Protein AF-A0A563W1E4-F1 (afdb_monomer)

Solvent-accessible surface area (backbone atoms only — not comparable to full-atom values): 6179 Å² total; per-residue (Å²): 120,67,67,66,53,52,51,50,51,51,53,53,48,53,52,50,53,52,49,51,46,50,52,55,30,48,55,54,31,52,65,41,49,81,73,38,96,49,67,68,60,39,52,55,49,30,53,52,30,44,54,40,12,52,51,22,17,54,54,23,25,56,54,13,47,54,54,23,49,51,54,53,69,67,53,66,83,32,82,92,38,73,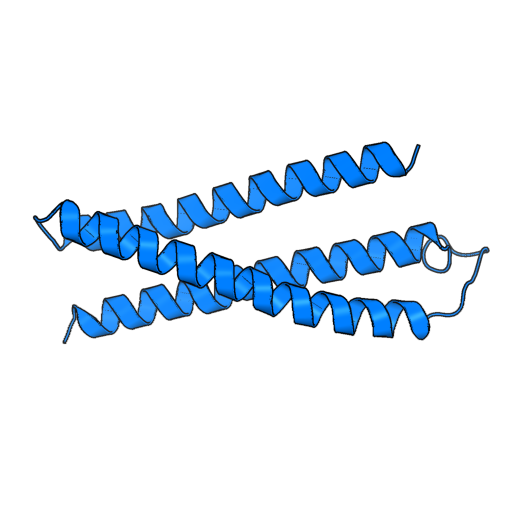63,31,21,73,68,31,37,53,48,52,28,52,51,37,24,53,51,27,17,53,52,18,21,50,55,33,26,51,52,42,49,52,55,49,51,59,66,75,77,107

Radius of gyration: 18.71 Å; Cα contacts (8 Å, |Δi|>4): 118; chains: 1; bounding box: 47×19×57 Å

Sequence (122 aa):
MNVILIINIIKIWISVTVICSLIIGTILAISSYTFIENKQKVFSLFIKVISKSFLGGLQGSLVGLVLGWIIYLVIPLDYSSPIGSSAGKSLGFLITFIISWTIGMFADGIKAGINLLKKYYR

Organism: NCBI:txid945734

pLDDT: mean 70.73, std 7.74, range [50.88, 83.75]

Nearest PDB structures (foldseek):
  8scx-assembly1_B  TM=8.262E-01  e=5.077E+00  Saccharomyces cerevisiae

Foldseek 3Di:
DLPVVVVVVVVVLVVVLVVVLVVLLVVLLVVVVVVDVDNVVSVVLSVQLSVQLQVLLVVLLVVLQVVLVVQLVPQAQDPVDPCSHPSNSVVSSVVSSSVSSNVRSVVRSVVSSVVVVVVVVD

Structure (mmCIF, N/CA/C/O backbone):
data_AF-A0A563W1E4-F1
#
_entry.id   AF-A0A563W1E4-F1
#
loop_
_atom_site.group_PDB
_atom_site.id
_atom_site.type_symbol
_atom_site.label_atom_id
_atom_site.label_alt_id
_atom_site.label_comp_id
_atom_site.label_asym_id
_atom_site.label_entity_id
_atom_site.label_seq_id
_atom_site.pdbx_PDB_ins_code
_atom_site.Cartn_x
_atom_site.Cartn_y
_atom_site.Cartn_z
_atom_site.occupancy
_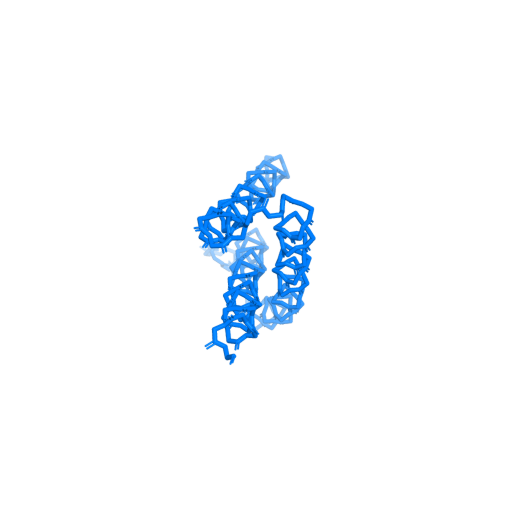atom_site.B_iso_or_equiv
_atom_site.auth_seq_id
_atom_site.auth_comp_id
_atom_site.auth_asym_id
_atom_site.auth_atom_id
_atom_site.pdbx_PDB_model_num
ATOM 1 N N . MET A 1 1 ? 23.527 9.994 -11.236 1.00 50.88 1 MET A N 1
ATOM 2 C CA . MET A 1 1 ? 22.467 10.953 -10.843 1.00 50.88 1 MET A CA 1
ATOM 3 C C . MET A 1 1 ? 21.135 10.279 -10.473 1.00 50.88 1 MET A C 1
ATOM 5 O O . MET A 1 1 ? 20.532 10.696 -9.496 1.00 50.88 1 MET A O 1
ATOM 9 N N . ASN A 1 2 ? 20.705 9.202 -11.150 1.00 56.69 2 ASN A N 1
ATOM 10 C CA . ASN A 1 2 ? 19.397 8.560 -10.894 1.00 56.69 2 ASN A CA 1
ATOM 11 C C . ASN A 1 2 ? 19.237 7.835 -9.541 1.00 56.69 2 ASN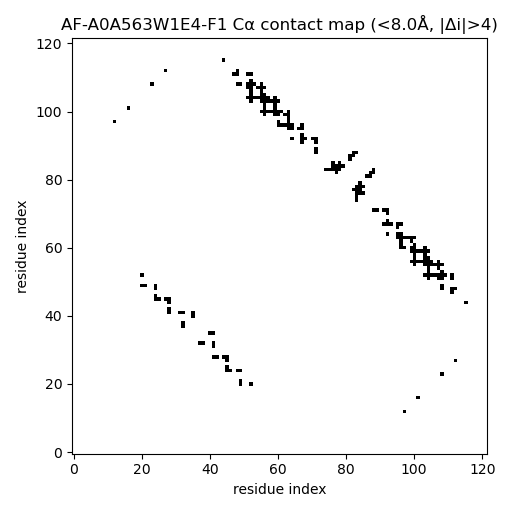 A C 1
ATOM 13 O O . ASN A 1 2 ? 18.151 7.858 -8.975 1.00 56.69 2 ASN A O 1
ATOM 17 N N . VAL A 1 3 ? 20.287 7.219 -8.986 1.00 56.44 3 VAL A N 1
ATOM 18 C CA . VAL A 1 3 ? 20.157 6.393 -7.762 1.00 56.44 3 VAL A CA 1
ATOM 19 C C . VAL A 1 3 ? 19.819 7.231 -6.522 1.00 56.44 3 VAL A C 1
ATOM 21 O O . VAL A 1 3 ? 18.948 6.861 -5.743 1.00 56.44 3 VAL A O 1
ATOM 24 N N . ILE A 1 4 ? 20.449 8.398 -6.368 1.00 69.62 4 ILE A N 1
ATOM 25 C CA . ILE A 1 4 ? 20.194 9.319 -5.246 1.00 69.62 4 ILE A CA 1
ATOM 26 C C . ILE A 1 4 ? 18.756 9.856 -5.304 1.00 69.62 4 ILE A C 1
ATOM 28 O O . ILE A 1 4 ? 18.086 9.968 -4.279 1.00 69.62 4 ILE A O 1
ATOM 32 N N . LEU A 1 5 ? 18.263 10.135 -6.512 1.00 65.12 5 LEU A N 1
ATOM 33 C CA . LEU A 1 5 ? 16.913 10.642 -6.737 1.00 65.12 5 LEU A CA 1
ATOM 34 C C . LEU A 1 5 ? 15.855 9.572 -6.415 1.00 65.12 5 LEU A C 1
ATOM 36 O O . LEU A 1 5 ? 14.881 9.868 -5.730 1.00 65.12 5 LEU A O 1
ATOM 40 N N . ILE A 1 6 ? 16.101 8.313 -6.794 1.00 63.59 6 ILE A N 1
ATOM 41 C CA . ILE A 1 6 ? 15.249 7.167 -6.432 1.00 63.59 6 ILE A CA 1
ATOM 42 C C . ILE A 1 6 ? 15.220 6.954 -4.911 1.00 63.59 6 ILE A C 1
ATOM 44 O O . ILE A 1 6 ? 1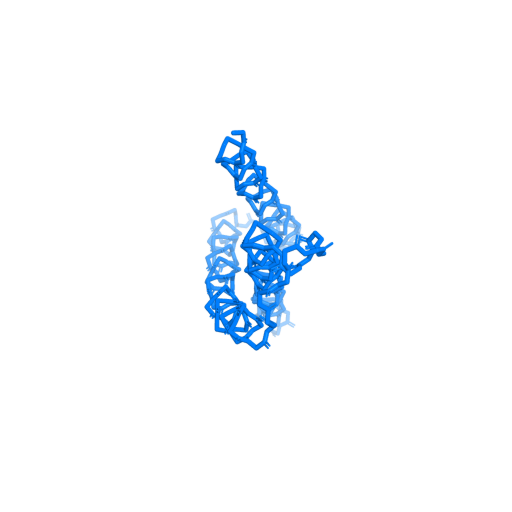4.145 6.797 -4.336 1.00 63.59 6 ILE A O 1
ATOM 48 N N . ILE A 1 7 ? 16.373 7.009 -4.235 1.00 71.00 7 ILE A N 1
ATOM 49 C CA . ILE A 1 7 ? 16.447 6.873 -2.770 1.00 71.00 7 ILE A CA 1
ATOM 50 C C . ILE A 1 7 ? 15.658 7.989 -2.075 1.00 71.00 7 ILE A C 1
ATOM 52 O O . ILE A 1 7 ? 14.935 7.724 -1.114 1.00 71.00 7 ILE A O 1
ATOM 56 N N . ASN A 1 8 ? 15.756 9.228 -2.561 1.00 70.69 8 ASN A N 1
ATOM 57 C CA . ASN A 1 8 ? 15.002 10.348 -2.001 1.00 70.69 8 ASN A CA 1
ATOM 58 C C . ASN A 1 8 ? 13.490 10.196 -2.220 1.00 70.69 8 ASN A C 1
ATOM 60 O O . ASN A 1 8 ? 12.728 10.450 -1.290 1.00 70.69 8 ASN A O 1
ATOM 64 N N . ILE A 1 9 ? 13.052 9.713 -3.388 1.00 70.69 9 ILE A N 1
ATOM 65 C CA . ILE A 1 9 ? 11.635 9.412 -3.647 1.00 70.69 9 ILE A CA 1
ATOM 66 C C . ILE A 1 9 ? 11.126 8.329 -2.689 1.00 70.69 9 ILE A C 1
ATOM 68 O O . ILE A 1 9 ? 10.070 8.501 -2.087 1.00 70.69 9 ILE A O 1
ATOM 72 N N . ILE A 1 10 ? 11.890 7.250 -2.486 1.00 69.56 10 ILE A N 1
ATOM 73 C CA . ILE A 1 10 ? 11.520 6.174 -1.555 1.00 69.56 10 ILE A CA 1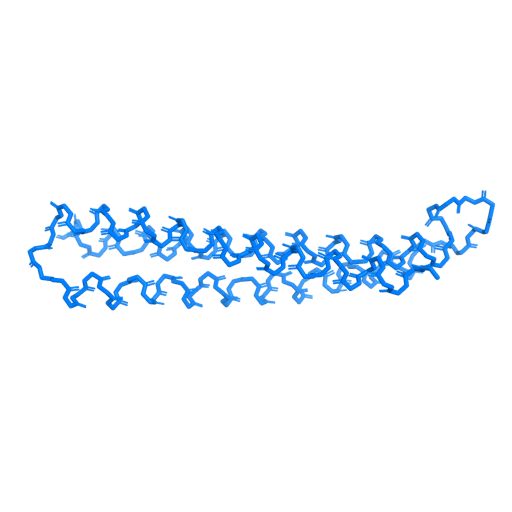
ATOM 74 C C . ILE A 1 10 ? 11.424 6.707 -0.119 1.00 69.56 10 ILE A C 1
ATOM 76 O O . ILE A 1 10 ? 10.455 6.415 0.578 1.00 69.56 10 ILE A O 1
ATOM 80 N N . LYS A 1 11 ? 12.383 7.533 0.322 1.00 68.88 11 LYS A N 1
ATOM 81 C CA . LYS A 1 11 ? 12.354 8.155 1.657 1.00 68.88 11 LYS A CA 1
ATOM 82 C C . LYS A 1 11 ? 11.131 9.049 1.855 1.00 68.88 11 LYS A C 1
ATOM 84 O O . LYS A 1 11 ? 10.474 8.954 2.887 1.00 68.88 11 LYS A O 1
ATOM 89 N N . ILE A 1 12 ? 10.815 9.900 0.877 1.00 74.88 12 ILE A N 1
ATOM 90 C CA . ILE A 1 12 ? 9.626 10.763 0.922 1.00 74.88 12 ILE A CA 1
ATOM 91 C C . ILE A 1 12 ? 8.362 9.903 0.969 1.00 74.88 12 ILE A C 1
ATOM 93 O O . ILE A 1 12 ? 7.469 10.165 1.770 1.00 74.88 12 ILE A O 1
ATOM 97 N N . TRP A 1 13 ? 8.303 8.843 0.166 1.00 70.12 13 TRP A N 1
ATOM 98 C CA . TRP A 1 13 ? 7.147 7.959 0.108 1.00 70.12 13 TRP A CA 1
ATOM 99 C C . TRP A 1 13 ? 6.899 7.194 1.418 1.00 70.12 13 TRP A C 1
ATOM 101 O O . TRP A 1 13 ? 5.756 7.138 1.877 1.00 70.12 13 TRP A O 1
ATOM 111 N N . ILE A 1 14 ? 7.952 6.679 2.064 1.00 71.00 14 ILE A N 1
ATOM 112 C CA . ILE A 1 14 ? 7.864 6.063 3.400 1.00 71.00 14 ILE A CA 1
ATOM 113 C C . ILE A 1 14 ? 7.337 7.085 4.416 1.00 71.00 14 ILE A C 1
ATOM 115 O O . ILE A 1 14 ? 6.429 6.783 5.187 1.00 71.00 14 ILE A O 1
ATOM 119 N N . SER A 1 15 ? 7.844 8.319 4.387 1.00 69.12 15 SER A N 1
ATOM 120 C CA . SER A 1 15 ? 7.370 9.379 5.283 1.00 69.12 15 SER A CA 1
ATOM 121 C C . SER A 1 15 ? 5.885 9.691 5.070 1.00 69.12 15 SER A C 1
ATOM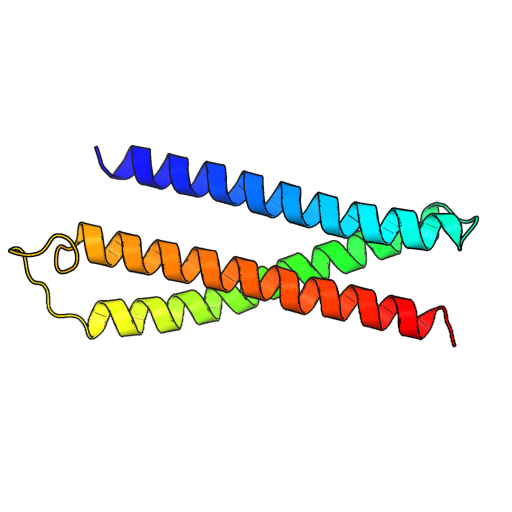 123 O O . SER A 1 15 ? 5.132 9.768 6.037 1.00 69.12 15 SER A O 1
ATOM 125 N N . VAL A 1 16 ? 5.431 9.809 3.818 1.00 73.00 16 VAL A N 1
ATOM 126 C CA . VAL A 1 16 ? 4.021 10.088 3.492 1.00 73.00 16 VAL A CA 1
ATOM 127 C C . VAL A 1 16 ? 3.106 8.938 3.919 1.00 73.00 16 VAL A C 1
ATOM 129 O O . VAL A 1 16 ? 2.063 9.182 4.520 1.00 73.00 16 VAL A O 1
ATOM 132 N N . THR A 1 17 ? 3.494 7.683 3.677 1.00 66.88 17 THR A N 1
ATOM 133 C CA . THR A 1 17 ? 2.693 6.514 4.087 1.00 66.88 17 THR A CA 1
ATOM 134 C C . THR A 1 17 ? 2.593 6.385 5.605 1.00 66.88 17 THR A C 1
ATOM 136 O O . THR A 1 17 ? 1.507 6.110 6.122 1.00 66.88 17 THR A O 1
ATOM 139 N N . VAL A 1 18 ? 3.675 6.652 6.341 1.00 67.00 18 VAL A N 1
ATOM 140 C CA . VAL A 1 18 ? 3.658 6.688 7.812 1.00 67.00 18 VAL A CA 1
ATOM 141 C C . VAL A 1 18 ? 2.745 7.806 8.324 1.00 67.00 18 VAL A C 1
ATOM 143 O O . VAL A 1 18 ? 1.912 7.556 9.196 1.00 67.00 18 VAL A O 1
ATOM 146 N N . ILE A 1 19 ? 2.825 9.009 7.746 1.00 72.75 19 ILE A N 1
ATOM 147 C CA . ILE A 1 19 ? 1.975 10.150 8.122 1.00 72.75 19 ILE A CA 1
ATOM 148 C C . ILE A 1 19 ? 0.496 9.858 7.834 1.00 72.75 19 ILE A C 1
ATOM 150 O O . ILE A 1 19 ? -0.342 10.046 8.713 1.00 72.75 19 ILE A O 1
ATOM 154 N N . CYS A 1 20 ? 0.152 9.339 6.653 1.00 68.12 20 CYS A N 1
ATOM 155 C CA . CYS A 1 20 ? -1.231 8.979 6.325 1.00 68.12 20 CYS A CA 1
ATOM 156 C C . CYS A 1 20 ? -1.781 7.891 7.259 1.00 68.12 20 CYS A C 1
ATOM 158 O O . CYS A 1 20 ? -2.924 7.982 7.702 1.00 68.12 20 CYS A O 1
ATOM 160 N N . SER A 1 21 ? -0.965 6.896 7.613 1.00 66.00 21 SER A N 1
ATOM 161 C CA . SER A 1 21 ? -1.350 5.841 8.561 1.00 66.00 21 SER A CA 1
ATOM 162 C C . SER A 1 21 ? -1.596 6.389 9.964 1.00 66.00 21 SER A C 1
ATOM 164 O O . SER A 1 21 ? -2.557 5.988 10.622 1.00 66.00 21 SER A O 1
ATOM 166 N N . LEU A 1 22 ? -0.756 7.331 10.405 1.00 65.94 22 LEU A N 1
ATOM 167 C CA . LEU A 1 22 ? -0.921 8.044 11.669 1.00 65.94 22 LEU A CA 1
ATOM 168 C C . LEU A 1 22 ? -2.196 8.885 11.672 1.00 65.94 22 LEU A C 1
ATOM 170 O O . LEU A 1 22 ? -2.924 8.819 12.652 1.00 65.94 22 LEU A O 1
ATOM 174 N N . ILE A 1 23 ? -2.501 9.609 10.589 1.00 72.00 23 ILE A N 1
ATOM 175 C CA . ILE A 1 23 ? -3.714 10.438 10.464 1.00 72.00 23 ILE A CA 1
ATOM 176 C C . ILE A 1 23 ? -4.982 9.575 10.487 1.00 72.00 23 ILE A C 1
ATOM 178 O O . ILE A 1 23 ? -5.919 9.864 11.225 1.00 72.00 23 ILE A O 1
ATOM 182 N N . ILE A 1 24 ? -5.021 8.487 9.712 1.00 69.06 24 ILE A N 1
ATOM 183 C CA . ILE A 1 24 ? -6.170 7.566 9.708 1.00 69.06 24 ILE A CA 1
ATOM 184 C C . ILE A 1 24 ? -6.346 6.946 11.093 1.00 69.06 24 ILE A C 1
ATOM 186 O O . ILE A 1 24 ? -7.459 6.884 11.617 1.00 69.06 24 ILE A O 1
ATOM 190 N N . GLY A 1 25 ? -5.236 6.524 11.702 1.00 64.25 25 GLY A N 1
ATOM 191 C CA . GLY A 1 25 ? -5.228 6.028 13.063 1.00 64.25 25 GLY A CA 1
ATOM 192 C C . GLY A 1 25 ? -5.785 7.065 14.038 1.00 64.25 25 GLY A C 1
ATOM 193 O O . GLY A 1 25 ? -6.661 6.731 14.828 1.00 64.25 25 GLY A O 1
ATOM 194 N N . THR A 1 26 ? -5.308 8.314 14.009 1.00 65.00 26 THR A N 1
ATOM 195 C CA . THR A 1 26 ? -5.710 9.336 14.985 1.00 65.00 26 THR A CA 1
ATOM 196 C C . THR A 1 26 ? -7.160 9.738 14.801 1.00 65.00 26 THR A C 1
ATOM 198 O O . THR A 1 26 ? -7.856 9.861 15.799 1.00 65.00 26 THR A O 1
ATOM 201 N N . ILE A 1 27 ? -7.663 9.846 13.569 1.00 67.12 27 ILE A N 1
ATOM 202 C CA . ILE A 1 27 ? -9.088 10.093 13.305 1.00 67.12 27 ILE A CA 1
ATOM 203 C C . ILE A 1 27 ? -9.945 8.962 13.893 1.00 67.12 27 ILE A C 1
ATOM 205 O O . ILE A 1 27 ? -10.926 9.222 14.593 1.00 67.12 27 ILE A O 1
ATOM 209 N N . LEU A 1 28 ? -9.547 7.703 13.682 1.00 62.84 28 LEU A N 1
ATOM 210 C CA . LEU A 1 28 ? -10.252 6.550 14.246 1.00 62.84 28 LEU A CA 1
ATOM 211 C C . LEU A 1 28 ? -10.153 6.506 15.774 1.00 62.84 28 LEU A C 1
ATOM 213 O O . LEU A 1 28 ? -11.162 6.259 16.434 1.00 62.84 28 LEU A O 1
ATOM 217 N N . ALA A 1 29 ? -8.987 6.802 16.348 1.00 60.91 29 ALA A N 1
ATOM 218 C CA . ALA A 1 29 ? -8.793 6.884 17.791 1.00 60.91 29 ALA A CA 1
ATOM 219 C C . ALA A 1 29 ? -9.626 8.009 18.411 1.00 60.91 29 ALA A C 1
ATOM 221 O O . ALA A 1 29 ? -10.295 7.761 19.401 1.00 60.91 29 ALA A O 1
ATOM 222 N N . ILE A 1 30 ? -9.664 9.205 17.816 1.00 62.19 30 ILE A N 1
ATOM 223 C CA . ILE A 1 30 ? -10.479 10.335 18.287 1.00 62.19 30 ILE A CA 1
ATOM 224 C C . ILE A 1 30 ? -11.964 9.967 18.243 1.00 62.19 30 ILE A C 1
ATOM 226 O O . ILE A 1 30 ? -12.648 10.142 19.245 1.00 62.19 30 ILE A O 1
ATOM 230 N N . SER A 1 31 ? -12.440 9.372 17.140 1.00 60.38 31 SER A N 1
ATOM 231 C CA . SER A 1 31 ? -13.842 8.940 17.008 1.00 60.38 31 SER A CA 1
ATOM 232 C C . SER A 1 31 ? -14.254 7.851 18.005 1.00 60.38 31 SER A C 1
ATOM 234 O O . SER A 1 31 ? -15.426 7.746 18.356 1.00 60.38 31 SER A O 1
ATOM 236 N N . SER A 1 32 ? -13.300 7.039 18.474 1.00 57.06 32 SER A N 1
ATOM 237 C CA . SER A 1 32 ? -13.550 6.002 19.481 1.00 57.06 32 SER A CA 1
ATOM 238 C C . SER A 1 32 ? -13.284 6.480 20.910 1.00 57.06 32 SER A C 1
ATOM 240 O O . SER A 1 32 ? -13.909 5.971 21.833 1.00 57.06 32 SER A O 1
ATOM 242 N N . TYR A 1 33 ? -12.437 7.491 21.111 1.00 53.41 33 TYR A N 1
ATOM 243 C CA . TYR A 1 33 ? -12.179 8.127 22.406 1.00 53.41 33 TYR A CA 1
ATOM 244 C C . TYR A 1 33 ? -13.339 9.022 22.847 1.00 53.41 33 TYR A C 1
ATOM 246 O O . TYR A 1 33 ? -13.662 9.061 24.029 1.00 53.41 33 TYR A O 1
ATOM 254 N N . THR A 1 34 ? -14.028 9.680 21.909 1.00 54.81 34 THR A N 1
ATOM 255 C CA . THR A 1 34 ? -15.302 10.363 22.194 1.00 54.81 34 THR A CA 1
ATOM 256 C C . THR A 1 34 ? -16.417 9.398 22.609 1.00 54.81 34 THR A C 1
ATOM 258 O O . THR A 1 34 ? -17.424 9.845 23.146 1.00 54.81 34 THR A O 1
ATOM 261 N N . PHE A 1 35 ? -16.244 8.087 22.391 1.00 52.09 35 PHE A N 1
ATOM 262 C CA . PHE A 1 35 ? -17.256 7.059 22.657 1.00 52.09 35 PHE A CA 1
ATOM 263 C C . PHE A 1 35 ? -16.885 6.087 23.796 1.00 52.09 35 PHE A C 1
ATOM 265 O O . PHE A 1 35 ? -17.754 5.405 24.332 1.00 52.09 35 PHE A O 1
ATOM 272 N N . ILE A 1 36 ? -15.605 5.980 24.171 1.00 55.41 36 ILE A N 1
ATOM 273 C CA . ILE A 1 36 ? -15.101 4.981 25.123 1.00 55.41 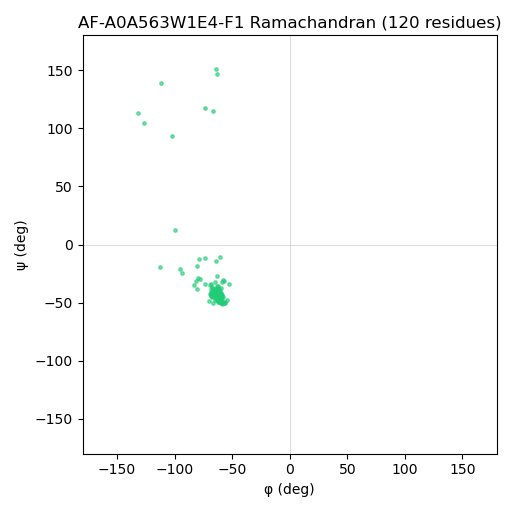36 ILE A CA 1
ATOM 274 C C . ILE A 1 36 ? -14.217 5.680 26.166 1.00 55.41 36 ILE A C 1
ATOM 276 O O . ILE A 1 36 ? -13.100 6.084 25.857 1.00 55.41 36 ILE A O 1
ATOM 280 N N . GLU A 1 37 ? -14.652 5.720 27.431 1.00 59.06 37 GLU A N 1
ATOM 281 C CA . GLU A 1 37 ? -13.867 6.246 28.574 1.00 59.06 37 GLU A CA 1
ATOM 282 C C . GLU A 1 37 ? -12.538 5.497 28.821 1.00 59.06 37 GLU A C 1
ATOM 284 O O . GLU A 1 37 ? -11.686 5.920 29.604 1.00 59.06 37 GLU A O 1
ATOM 289 N N . ASN A 1 38 ? -12.329 4.360 28.155 1.00 63.66 38 ASN A N 1
ATOM 290 C CA . ASN A 1 38 ? -11.240 3.436 28.433 1.00 63.66 38 ASN A CA 1
ATOM 291 C C . ASN A 1 38 ? -10.079 3.558 27.424 1.00 63.66 38 ASN A C 1
ATOM 293 O O . ASN A 1 38 ? -10.057 2.899 26.377 1.00 63.66 38 ASN A O 1
ATOM 297 N N . LYS A 1 39 ? -9.076 4.375 27.782 1.00 63.47 39 LYS A N 1
ATOM 298 C CA . LYS A 1 39 ? -7.891 4.692 26.955 1.00 63.47 39 LYS A CA 1
ATOM 299 C C . LYS A 1 39 ? -7.137 3.454 26.443 1.00 63.47 39 LYS A C 1
ATOM 301 O O . LYS A 1 39 ? -6.636 3.464 25.320 1.00 63.47 39 LYS A O 1
ATOM 306 N N . GLN A 1 40 ? -7.084 2.366 27.221 1.00 68.12 40 GLN A N 1
ATOM 307 C CA . GLN A 1 40 ? -6.401 1.125 26.818 1.00 68.12 40 GLN A CA 1
ATOM 308 C C . GLN A 1 40 ? -7.091 0.421 25.640 1.00 68.12 40 GLN A C 1
ATOM 310 O O . GLN A 1 40 ? -6.419 -0.088 24.740 1.00 68.12 40 GLN A O 1
ATOM 315 N N . LYS A 1 41 ? -8.430 0.414 25.603 1.00 67.12 41 LYS A N 1
ATOM 316 C CA . LYS A 1 41 ? -9.181 -0.203 24.499 1.00 67.12 41 LYS A CA 1
ATOM 317 C C . LYS A 1 41 ? -8.982 0.579 23.204 1.00 67.12 41 LYS A C 1
ATOM 319 O O . LYS A 1 41 ? -8.690 -0.039 22.181 1.00 67.12 41 LYS A O 1
ATOM 324 N N . VAL A 1 42 ? -9.045 1.911 23.267 1.00 67.94 42 VAL A N 1
ATOM 325 C CA . VAL A 1 42 ? -8.798 2.802 22.118 1.00 67.94 42 VAL A CA 1
ATOM 326 C C . VAL A 1 42 ? -7.396 2.586 21.542 1.00 67.94 42 VAL A C 1
ATOM 328 O O . VAL A 1 42 ? -7.244 2.441 20.332 1.00 67.94 42 VAL A O 1
ATOM 331 N N . PHE A 1 43 ? -6.378 2.455 22.397 1.00 69.94 43 PHE A N 1
ATOM 332 C CA . PHE A 1 43 ? -5.012 2.189 21.947 1.00 69.94 43 PHE A CA 1
ATOM 333 C C . PHE A 1 43 ? -4.871 0.832 21.234 1.00 69.94 43 PHE A C 1
ATOM 335 O O . PHE A 1 43 ? -4.272 0.747 20.162 1.00 69.94 43 PHE A O 1
ATOM 342 N N . SER A 1 44 ? -5.480 -0.233 21.769 1.00 72.38 44 SER A N 1
ATOM 343 C CA . SER A 1 44 ? -5.458 -1.548 21.108 1.00 72.38 44 SER A CA 1
ATOM 344 C C . SER A 1 44 ? -6.170 -1.543 19.748 1.00 72.38 44 SER A C 1
ATOM 346 O O . SER A 1 44 ? -5.726 -2.198 18.803 1.00 72.38 44 SER A O 1
ATOM 348 N N . LEU A 1 45 ? -7.256 -0.771 19.626 1.00 71.44 45 LEU A N 1
ATOM 349 C CA . LEU A 1 45 ? -8.010 -0.603 18.385 1.00 71.44 45 LEU A CA 1
ATOM 350 C C . LEU A 1 45 ? -7.192 0.147 17.341 1.00 71.44 45 LEU A C 1
ATOM 352 O O . LEU A 1 45 ? -7.115 -0.293 16.196 1.00 71.44 45 LEU A O 1
ATOM 356 N N . PHE A 1 46 ? -6.536 1.226 17.759 1.00 71.94 46 PHE A N 1
ATOM 357 C CA . PHE A 1 46 ? -5.630 2.006 16.928 1.00 71.94 46 PHE A CA 1
ATOM 358 C C . PHE A 1 46 ? -4.518 1.132 16.335 1.00 71.94 46 PHE A C 1
ATOM 360 O O . PHE A 1 46 ? -4.348 1.091 15.116 1.00 71.94 46 PHE A O 1
ATOM 367 N N . ILE A 1 47 ? -3.833 0.339 17.167 1.00 73.56 47 ILE A N 1
ATOM 368 C CA . ILE A 1 47 ? -2.795 -0.588 16.692 1.00 73.56 47 ILE A CA 1
ATOM 369 C C . ILE A 1 47 ? -3.372 -1.632 15.728 1.00 73.56 47 ILE A C 1
ATOM 371 O O . ILE A 1 47 ? -2.749 -1.970 14.717 1.00 73.56 47 ILE A O 1
ATOM 375 N N . LYS A 1 48 ? -4.584 -2.130 15.986 1.00 76.44 48 LYS A N 1
ATOM 376 C CA . LYS A 1 48 ? -5.233 -3.121 15.119 1.00 76.44 48 LYS A CA 1
ATOM 377 C C . LYS A 1 48 ? -5.607 -2.560 13.746 1.00 76.44 48 LYS A C 1
ATOM 379 O O . LYS A 1 48 ? -5.500 -3.271 12.751 1.00 76.44 48 LYS A O 1
ATOM 384 N N . VAL A 1 49 ? -6.037 -1.303 13.680 1.00 74.25 49 VAL A N 1
ATOM 385 C CA . VAL A 1 49 ? -6.285 -0.618 12.406 1.00 74.25 49 VAL A CA 1
ATOM 386 C C . VAL A 1 49 ? -4.972 -0.418 11.662 1.00 74.25 49 VAL A C 1
ATOM 388 O O . VAL A 1 49 ? -4.880 -0.822 10.510 1.00 74.25 49 VAL A O 1
ATOM 391 N N . ILE A 1 50 ? -3.947 0.129 12.319 1.00 76.06 50 ILE A N 1
ATOM 392 C CA . ILE A 1 50 ? -2.653 0.414 11.680 1.00 76.06 50 ILE A CA 1
ATOM 393 C C . ILE A 1 50 ? -2.012 -0.854 11.124 1.00 76.06 50 ILE A C 1
ATOM 395 O O . ILE A 1 50 ? -1.571 -0.866 9.978 1.00 76.06 50 ILE A O 1
ATOM 399 N N . SER A 1 51 ? -1.998 -1.934 11.905 1.00 77.06 51 SER A N 1
ATOM 400 C CA . SER A 1 51 ? -1.461 -3.222 11.455 1.00 77.06 51 SER A CA 1
ATOM 401 C C . SER A 1 51 ? -2.221 -3.779 10.248 1.00 77.06 51 SER A C 1
ATOM 403 O O . SER A 1 51 ? -1.591 -4.283 9.320 1.00 77.06 51 SER A O 1
ATOM 405 N N . LYS A 1 52 ? -3.553 -3.637 10.202 1.00 78.31 52 LYS A N 1
ATOM 406 C CA . LYS A 1 52 ? -4.345 -4.023 9.025 1.00 78.31 52 LYS A CA 1
ATOM 407 C C . LYS A 1 52 ? -4.090 -3.131 7.814 1.00 78.31 52 LYS A C 1
ATOM 409 O O . LYS A 1 52 ? -3.926 -3.668 6.726 1.00 78.31 52 LYS A O 1
ATOM 414 N N . SER A 1 53 ? -4.002 -1.814 7.987 1.00 75.25 53 SER A N 1
ATOM 415 C CA . SER A 1 53 ? -3.638 -0.899 6.900 1.00 75.25 53 SER A CA 1
ATOM 416 C C . SER A 1 53 ? -2.261 -1.245 6.339 1.00 75.25 53 SER A C 1
ATOM 418 O O . SER A 1 53 ? -2.079 -1.318 5.132 1.00 75.25 53 SER A O 1
ATOM 420 N N . PHE A 1 54 ? -1.281 -1.514 7.203 1.00 79.25 54 PHE A N 1
ATOM 421 C CA . PHE A 1 54 ? 0.063 -1.893 6.773 1.00 79.25 54 PHE A CA 1
ATOM 422 C C . PHE A 1 54 ? 0.074 -3.210 5.985 1.00 79.25 54 PHE A C 1
ATOM 424 O O . PHE A 1 54 ? 0.693 -3.289 4.926 1.00 79.25 54 PHE A O 1
ATOM 431 N N . LEU A 1 55 ? -0.667 -4.220 6.453 1.00 81.00 55 LEU A N 1
ATOM 432 C CA . LEU A 1 55 ? -0.843 -5.484 5.733 1.00 81.00 55 LEU A CA 1
ATOM 433 C C . LEU A 1 55 ? -1.530 -5.298 4.375 1.00 81.00 55 LEU A C 1
ATOM 435 O O . LEU A 1 55 ? -1.100 -5.906 3.397 1.00 81.00 55 LEU A O 1
ATOM 439 N N . GLY A 1 56 ? -2.542 -4.434 4.291 1.00 81.88 56 GLY A N 1
ATOM 440 C CA . GLY A 1 56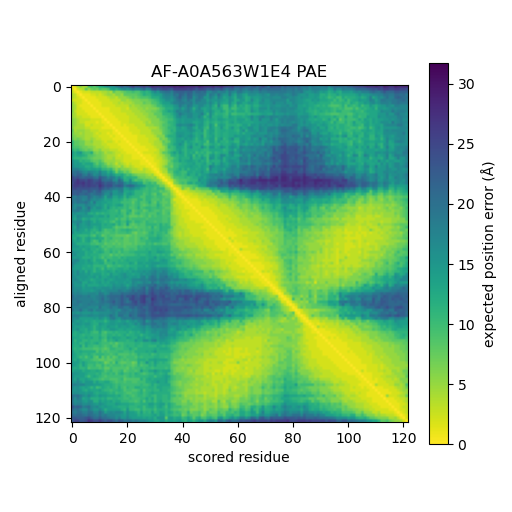 ? -3.173 -4.094 3.018 1.00 81.88 56 GLY A CA 1
ATOM 441 C C . GLY A 1 56 ? -2.211 -3.414 2.056 1.00 81.88 56 GLY A C 1
ATOM 442 O O . GLY A 1 56 ? -2.199 -3.730 0.869 1.00 81.88 56 GLY A O 1
ATOM 443 N N . GLY A 1 57 ? -1.343 -2.538 2.568 1.00 79.19 57 GLY A N 1
ATOM 444 C CA . GLY A 1 57 ? -0.257 -1.941 1.793 1.00 79.19 57 GLY A CA 1
ATOM 445 C C . GLY A 1 57 ? 0.688 -2.987 1.217 1.00 79.19 57 GLY A C 1
ATOM 446 O O . GLY A 1 57 ? 0.936 -2.988 0.013 1.00 79.19 57 GLY A O 1
ATOM 447 N N . LEU A 1 58 ? 1.130 -3.939 2.045 1.00 81.62 58 LEU A N 1
ATOM 448 C CA . LEU A 1 58 ? 1.954 -5.067 1.603 1.00 81.62 58 LEU A CA 1
ATOM 449 C C . LEU A 1 58 ? 1.273 -5.862 0.482 1.00 81.62 58 LEU A C 1
ATOM 451 O O . LEU A 1 58 ? 1.889 -6.093 -0.558 1.00 81.62 58 LEU A O 1
ATOM 455 N N . GLN A 1 59 ? 0.001 -6.231 0.654 1.00 83.75 59 GLN A N 1
ATOM 456 C CA . GLN A 1 59 ? -0.758 -6.972 -0.360 1.00 83.75 59 GLN A CA 1
ATOM 457 C C . GLN A 1 59 ? -0.915 -6.175 -1.659 1.00 83.75 59 GLN A C 1
ATOM 459 O O . GLN A 1 59 ? -0.642 -6.698 -2.740 1.00 83.75 59 GLN A O 1
ATOM 464 N N . GLY A 1 60 ? -1.287 -4.898 -1.560 1.00 82.19 60 GLY A N 1
ATOM 465 C CA . GLY A 1 60 ? -1.395 -4.006 -2.711 1.00 82.19 60 GLY A CA 1
ATOM 466 C C . GLY A 1 60 ? -0.064 -3.859 -3.445 1.00 82.19 60 GLY A C 1
ATOM 467 O O . GLY A 1 60 ? -0.019 -3.874 -4.670 1.00 82.19 60 GLY A O 1
ATOM 468 N N . SER A 1 61 ? 1.046 -3.816 -2.716 1.00 78.00 61 SER A N 1
ATOM 469 C CA . SER A 1 61 ? 2.378 -3.714 -3.307 1.00 78.00 61 SER A CA 1
ATOM 470 C C . SER A 1 61 ? 2.814 -4.969 -4.053 1.00 78.00 61 SER A C 1
ATOM 472 O O . SER A 1 61 ? 3.438 -4.854 -5.102 1.00 78.00 61 SER A O 1
ATOM 474 N N . LEU A 1 62 ? 2.421 -6.159 -3.584 1.00 81.00 62 LEU A N 1
ATOM 475 C CA . LEU A 1 62 ? 2.655 -7.414 -4.301 1.00 81.00 62 LEU A CA 1
ATOM 476 C C . LEU A 1 62 ? 1.910 -7.422 -5.640 1.00 81.00 62 LEU A C 1
ATOM 478 O O . LEU A 1 62 ? 2.487 -7.781 -6.663 1.00 81.00 62 LEU A O 1
ATOM 482 N N . VAL A 1 63 ? 0.661 -6.951 -5.656 1.00 82.25 63 VAL A N 1
ATOM 483 C CA . VAL A 1 63 ? -0.110 -6.774 -6.898 1.00 82.25 63 VAL A CA 1
ATOM 484 C C . VAL A 1 63 ? 0.558 -5.738 -7.808 1.00 82.25 63 VAL A C 1
ATOM 486 O O . VAL A 1 63 ? 0.710 -5.973 -9.007 1.00 82.25 63 VAL A O 1
ATOM 489 N N . GLY A 1 64 ? 1.027 -4.627 -7.236 1.00 81.69 64 GLY A N 1
ATOM 490 C CA . GLY A 1 64 ? 1.766 -3.587 -7.951 1.00 81.69 64 GLY A CA 1
ATOM 491 C C . GLY A 1 64 ? 3.089 -4.066 -8.546 1.00 81.69 64 GLY A C 1
ATOM 492 O O . GLY A 1 64 ? 3.433 -3.644 -9.646 1.00 81.69 64 GLY A O 1
ATOM 493 N N . LEU A 1 65 ? 3.805 -4.977 -7.874 1.00 79.50 65 LEU A N 1
ATOM 494 C CA . LEU A 1 65 ? 4.999 -5.629 -8.423 1.00 79.50 65 LEU A CA 1
ATOM 495 C C . LEU A 1 65 ? 4.635 -6.448 -9.657 1.00 79.50 65 LEU A C 1
ATOM 497 O O . LEU A 1 65 ? 5.278 -6.295 -10.689 1.00 79.50 65 LEU A O 1
ATOM 501 N N . VAL A 1 66 ? 3.602 -7.288 -9.575 1.00 83.00 66 VAL A N 1
ATOM 502 C CA . VAL A 1 66 ? 3.191 -8.145 -10.698 1.00 83.00 66 VAL A CA 1
ATOM 503 C C . VAL A 1 66 ? 2.748 -7.300 -11.894 1.00 83.00 66 VAL A C 1
ATOM 505 O O . VAL A 1 66 ? 3.241 -7.502 -13.002 1.00 83.00 66 VAL A O 1
ATOM 508 N N . LEU A 1 67 ? 1.881 -6.305 -11.676 1.00 78.19 67 LEU A N 1
ATOM 509 C CA . LEU A 1 67 ? 1.432 -5.387 -12.729 1.00 78.19 67 LEU A CA 1
ATOM 510 C C . LEU A 1 67 ? 2.588 -4.567 -13.306 1.00 78.19 67 LEU A C 1
ATOM 512 O O . LEU A 1 67 ? 2.706 -4.436 -14.522 1.00 78.19 67 LEU A O 1
ATOM 516 N N . GLY A 1 68 ? 3.472 -4.062 -12.445 1.00 78.50 68 GLY A N 1
ATOM 517 C CA . GLY A 1 68 ? 4.669 -3.344 -12.860 1.00 78.50 68 GLY A CA 1
ATOM 518 C C . GLY A 1 68 ? 5.578 -4.208 -13.732 1.00 78.50 68 GLY A C 1
ATOM 519 O O . GLY A 1 68 ? 6.078 -3.725 -14.744 1.00 78.50 68 GLY A O 1
ATOM 520 N N . TRP A 1 69 ? 5.764 -5.485 -13.386 1.00 75.75 69 TRP A N 1
ATOM 521 C CA . TRP A 1 69 ? 6.568 -6.432 -14.164 1.00 75.75 69 TRP A CA 1
ATOM 522 C C . TRP A 1 69 ? 5.943 -6.718 -15.530 1.00 75.75 69 TRP A C 1
ATOM 524 O O . TRP A 1 69 ? 6.655 -6.737 -16.531 1.00 75.75 69 TRP A O 1
ATOM 534 N N . ILE A 1 70 ? 4.618 -6.871 -15.597 1.00 77.38 70 ILE A N 1
ATOM 535 C CA . ILE A 1 70 ? 3.897 -7.050 -16.865 1.00 77.38 70 ILE A CA 1
ATOM 536 C C . ILE A 1 70 ? 4.098 -5.824 -17.764 1.00 77.38 70 ILE A C 1
ATOM 538 O O . ILE A 1 70 ? 4.506 -5.964 -18.914 1.00 77.38 70 ILE A O 1
ATOM 542 N N . ILE A 1 71 ? 3.895 -4.615 -17.236 1.00 69.25 71 ILE A N 1
ATOM 543 C CA . ILE A 1 71 ? 4.083 -3.364 -17.987 1.00 69.25 71 ILE A CA 1
ATOM 544 C C . ILE A 1 71 ? 5.548 -3.208 -18.429 1.00 69.25 71 ILE A C 1
ATOM 546 O O . ILE A 1 71 ? 5.823 -2.830 -19.569 1.00 69.25 71 ILE A O 1
ATOM 550 N N . TYR A 1 72 ? 6.498 -3.553 -17.557 1.00 69.19 72 TYR A N 1
ATOM 551 C CA . TYR A 1 72 ? 7.929 -3.507 -17.851 1.00 69.19 72 TYR A CA 1
ATOM 552 C C . TYR A 1 72 ? 8.331 -4.470 -18.978 1.00 69.19 72 TYR A C 1
ATOM 554 O O . TYR A 1 72 ? 9.186 -4.126 -19.794 1.00 69.19 72 TYR A O 1
ATOM 562 N N . LEU A 1 73 ? 7.729 -5.657 -19.048 1.00 67.69 73 LEU A N 1
ATOM 563 C CA . LEU A 1 73 ? 8.037 -6.658 -20.073 1.00 67.69 73 LEU A CA 1
ATOM 564 C C . LEU A 1 73 ? 7.319 -6.396 -21.406 1.00 67.69 73 LEU A C 1
ATOM 566 O O . LEU A 1 73 ? 7.873 -6.715 -22.453 1.00 67.69 73 LEU A O 1
ATOM 570 N N . VAL A 1 74 ? 6.122 -5.802 -21.378 1.00 71.75 74 VAL A N 1
ATOM 571 C CA . VAL A 1 74 ? 5.295 -5.572 -22.577 1.00 71.75 74 VAL A CA 1
ATOM 572 C C . VAL A 1 74 ? 5.700 -4.310 -23.343 1.00 71.75 74 VAL A C 1
ATOM 574 O O . VAL A 1 74 ? 5.631 -4.299 -24.569 1.00 71.75 74 VAL A O 1
ATOM 577 N N . ILE A 1 75 ? 6.137 -3.246 -22.660 1.00 66.12 75 ILE A N 1
ATOM 578 C CA . ILE A 1 75 ? 6.575 -2.018 -23.339 1.00 66.12 75 ILE A CA 1
ATOM 579 C C . ILE A 1 75 ? 7.948 -2.277 -23.981 1.00 66.12 75 ILE A C 1
ATOM 581 O O . ILE A 1 75 ? 8.900 -2.543 -23.247 1.00 66.12 75 ILE A O 1
ATOM 585 N N . PRO A 1 76 ? 8.121 -2.202 -25.311 1.00 61.97 76 PRO A N 1
ATOM 586 C CA . PRO A 1 76 ? 9.430 -2.384 -25.930 1.00 61.97 76 PRO A CA 1
ATOM 587 C C . PRO A 1 76 ? 10.409 -1.296 -25.472 1.00 61.97 76 PRO A C 1
ATOM 589 O O . PRO A 1 76 ? 10.021 -0.166 -25.179 1.00 61.97 76 PRO A O 1
ATOM 592 N N . LEU A 1 77 ? 11.691 -1.656 -25.359 1.00 63.56 77 LEU A N 1
ATOM 593 C CA . LEU A 1 77 ? 12.743 -0.677 -25.088 1.00 63.56 77 LEU A CA 1
ATOM 594 C C . LEU A 1 77 ? 12.869 0.240 -26.302 1.00 63.56 77 LEU A C 1
ATOM 596 O O . LEU A 1 77 ? 13.256 -0.203 -27.380 1.00 63.56 77 LEU A O 1
ATOM 600 N N . ASP A 1 78 ? 12.551 1.511 -26.102 1.00 67.12 78 ASP A N 1
ATOM 601 C CA . ASP A 1 78 ? 12.689 2.546 -27.113 1.00 67.12 78 ASP A CA 1
ATOM 602 C C . ASP A 1 78 ? 13.519 3.687 -26.527 1.00 67.12 78 ASP A C 1
ATOM 604 O O . ASP A 1 78 ? 13.059 4.459 -25.686 1.00 67.12 78 ASP A O 1
ATOM 608 N N . TYR A 1 79 ? 14.777 3.763 -26.958 1.00 62.28 79 TYR A N 1
ATOM 609 C CA . TYR A 1 79 ? 15.737 4.761 -26.491 1.00 62.28 79 TYR A CA 1
ATOM 610 C C . TYR A 1 79 ? 15.459 6.163 -27.042 1.00 62.28 79 TYR A C 1
ATOM 612 O O . TYR A 1 79 ? 16.045 7.126 -26.550 1.00 62.28 79 TYR A O 1
ATOM 620 N N . SER A 1 80 ? 14.575 6.286 -28.037 1.00 63.62 80 SER A N 1
ATOM 621 C CA . SER A 1 80 ? 14.167 7.579 -28.587 1.00 63.62 80 SER A CA 1
ATOM 622 C C . SER A 1 80 ? 13.107 8.275 -27.729 1.00 63.62 80 SER A C 1
ATOM 624 O O . SER A 1 80 ? 12.957 9.495 -27.813 1.00 63.62 80 SER A O 1
ATOM 626 N N . SER A 1 81 ? 12.422 7.531 -26.849 1.00 63.34 81 SER A N 1
ATOM 627 C CA . SER A 1 81 ? 11.411 8.076 -25.947 1.00 63.34 81 SER A CA 1
ATOM 628 C C . SER A 1 81 ? 11.851 8.022 -24.474 1.00 63.34 81 SER A C 1
ATOM 630 O O . SER A 1 81 ? 12.382 7.014 -23.997 1.00 63.34 81 SER A O 1
ATOM 632 N N . PRO A 1 82 ? 11.578 9.077 -23.681 1.00 61.09 82 PRO A N 1
ATOM 633 C CA . PRO A 1 82 ? 11.864 9.073 -22.245 1.00 61.09 82 PRO A CA 1
ATOM 634 C C . PRO A 1 82 ? 11.180 7.911 -21.509 1.00 61.09 82 PRO A C 1
ATOM 636 O O . PRO A 1 82 ? 11.721 7.383 -20.538 1.00 61.09 82 PRO A O 1
ATOM 639 N N . ILE A 1 83 ? 10.008 7.497 -22.000 1.00 62.41 83 ILE A N 1
ATOM 640 C CA . ILE A 1 83 ? 9.140 6.463 -21.422 1.00 62.41 83 ILE A CA 1
ATOM 641 C C . ILE A 1 83 ? 9.628 5.050 -21.783 1.00 62.41 83 ILE A C 1
ATOM 643 O O . ILE A 1 83 ? 9.592 4.164 -20.931 1.00 62.41 83 ILE A O 1
ATOM 647 N N . GLY A 1 84 ? 10.122 4.845 -23.009 1.00 61.12 84 GLY A N 1
ATOM 648 C CA . GLY A 1 84 ? 10.694 3.578 -23.472 1.00 61.12 84 GLY A CA 1
ATOM 649 C C . GLY A 1 84 ? 12.127 3.328 -22.993 1.00 61.12 84 GLY A C 1
ATOM 650 O O . GLY A 1 84 ? 12.611 2.198 -23.084 1.00 61.12 84 GLY A O 1
ATOM 651 N N . SER A 1 85 ? 12.798 4.347 -22.443 1.00 70.81 85 SER A N 1
ATOM 652 C CA . SER A 1 85 ? 14.128 4.219 -21.840 1.00 70.81 85 SER A CA 1
ATOM 653 C C . SER A 1 85 ? 14.114 3.311 -20.599 1.00 70.81 85 SER A C 1
ATOM 655 O O . SER A 1 85 ? 13.128 3.252 -19.862 1.00 70.81 85 SER A O 1
ATOM 657 N N . SER A 1 86 ? 15.226 2.630 -20.289 1.00 70.06 86 SER A N 1
ATOM 658 C CA . SER A 1 86 ? 15.289 1.756 -19.098 1.00 70.06 86 SER A CA 1
ATOM 659 C C . SER A 1 86 ? 15.011 2.507 -17.785 1.00 70.06 86 SER A C 1
ATOM 661 O O . SER A 1 86 ? 14.411 1.951 -16.862 1.00 70.06 86 SER A O 1
ATOM 663 N N . ALA A 1 87 ? 15.390 3.789 -17.716 1.00 70.31 87 ALA A N 1
ATOM 664 C CA . ALA A 1 87 ? 15.106 4.668 -16.588 1.00 70.31 87 ALA A CA 1
ATOM 665 C C . ALA A 1 87 ? 13.608 5.000 -16.483 1.00 70.31 87 ALA A C 1
ATOM 667 O O . ALA A 1 87 ? 13.052 4.935 -15.388 1.00 70.31 87 ALA A O 1
ATOM 668 N N . GLY A 1 88 ? 12.947 5.284 -17.610 1.00 69.69 88 GLY A N 1
ATOM 669 C CA . GLY A 1 88 ? 11.500 5.509 -17.676 1.00 69.69 88 GLY A CA 1
ATOM 670 C C . GLY A 1 88 ? 10.704 4.277 -17.255 1.00 69.69 88 GLY A C 1
ATOM 671 O O . GLY A 1 88 ? 9.804 4.374 -16.422 1.00 69.69 88 GLY A O 1
ATOM 672 N N . LYS A 1 89 ? 11.105 3.093 -17.728 1.00 72.62 89 LYS A N 1
ATOM 673 C CA . LYS A 1 89 ? 10.469 1.821 -17.356 1.00 72.62 89 LYS A CA 1
ATOM 674 C C . LYS A 1 89 ? 10.663 1.485 -15.873 1.00 72.62 89 LYS A C 1
ATOM 676 O O . LYS A 1 89 ? 9.719 1.055 -15.214 1.00 72.62 89 LYS A O 1
ATOM 681 N N . SER A 1 90 ? 11.850 1.748 -15.320 1.00 74.50 90 SER A N 1
ATOM 682 C CA . SER A 1 90 ? 12.127 1.573 -13.884 1.00 74.50 90 SER A CA 1
ATOM 683 C C . SER A 1 90 ? 11.330 2.552 -13.010 1.00 74.50 90 SER A C 1
ATOM 685 O O . SER A 1 90 ? 10.838 2.179 -11.947 1.00 74.50 90 SER A O 1
ATOM 687 N N . LEU A 1 91 ? 11.158 3.799 -13.463 1.00 72.50 91 LEU A N 1
ATOM 688 C CA . LEU A 1 91 ? 10.309 4.790 -12.795 1.00 72.50 91 LEU A CA 1
ATOM 689 C C . LEU A 1 91 ? 8.828 4.403 -12.852 1.00 72.50 91 LEU A C 1
ATOM 691 O O . LEU A 1 91 ? 8.153 4.466 -11.829 1.00 72.50 91 LEU A O 1
ATOM 695 N N . GLY A 1 92 ? 8.327 3.954 -14.006 1.00 73.81 92 GLY A N 1
ATOM 696 C CA . GLY A 1 92 ? 6.949 3.477 -14.155 1.00 73.81 92 GLY A CA 1
ATOM 697 C C . GLY A 1 92 ? 6.644 2.281 -13.250 1.00 73.81 92 GLY A C 1
ATOM 698 O O . GLY A 1 92 ? 5.596 2.239 -12.603 1.00 73.81 92 GLY A O 1
ATOM 699 N N . PHE A 1 93 ? 7.598 1.356 -13.122 1.00 77.62 93 PHE A N 1
ATOM 700 C CA . PHE A 1 93 ? 7.527 0.254 -12.165 1.00 77.62 93 PHE A CA 1
ATOM 701 C C . PHE A 1 93 ? 7.416 0.754 -10.718 1.00 77.62 93 PHE A C 1
ATOM 703 O O . PHE A 1 93 ? 6.512 0.355 -9.983 1.00 77.62 93 PHE A O 1
ATOM 710 N N . LEU A 1 94 ? 8.299 1.675 -10.322 1.00 77.50 94 LEU A N 1
ATOM 711 C CA . LEU A 1 94 ? 8.324 2.248 -8.976 1.00 77.50 94 LEU A CA 1
ATOM 712 C C . LEU A 1 94 ? 7.025 3.001 -8.644 1.00 77.50 94 LEU A C 1
ATOM 714 O O . LEU A 1 94 ? 6.480 2.840 -7.555 1.00 77.50 94 LEU A O 1
ATOM 718 N N . ILE A 1 95 ? 6.498 3.784 -9.589 1.00 78.94 95 ILE A N 1
ATOM 719 C CA . ILE A 1 95 ? 5.226 4.505 -9.441 1.00 78.94 95 ILE A CA 1
ATOM 720 C C . ILE A 1 95 ? 4.068 3.516 -9.270 1.00 78.94 95 ILE A C 1
ATOM 722 O O . ILE A 1 95 ? 3.252 3.679 -8.364 1.00 78.94 95 ILE A O 1
ATOM 726 N N . THR A 1 96 ? 4.019 2.462 -10.087 1.00 80.94 96 THR A N 1
ATOM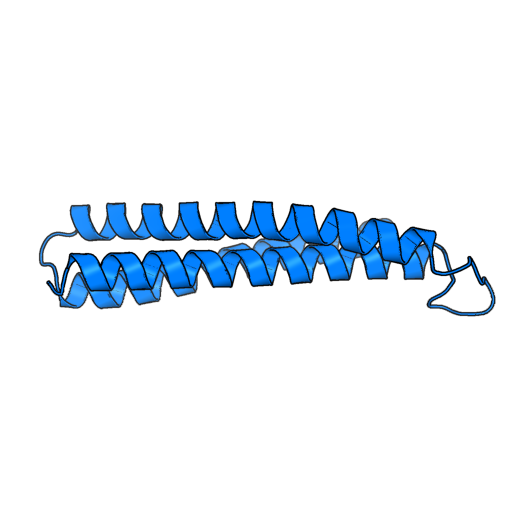 727 C CA . THR A 1 96 ? 2.974 1.427 -10.007 1.00 80.94 96 THR A CA 1
ATOM 728 C C . THR A 1 96 ? 3.004 0.712 -8.656 1.00 80.94 96 THR A C 1
ATOM 730 O O . THR A 1 96 ? 1.959 0.508 -8.035 1.00 80.94 96 THR A O 1
ATOM 733 N N . PHE A 1 97 ? 4.199 0.399 -8.152 1.00 79.19 97 PHE A N 1
ATOM 734 C CA . PHE A 1 97 ? 4.397 -0.180 -6.825 1.00 79.19 97 PHE A CA 1
ATOM 735 C C . PHE A 1 97 ? 3.887 0.742 -5.706 1.00 79.19 97 PHE A C 1
ATOM 737 O O . PHE A 1 97 ? 3.102 0.321 -4.855 1.00 79.19 97 PHE A O 1
ATOM 744 N N . ILE A 1 98 ? 4.281 2.017 -5.749 1.00 79.19 98 ILE A N 1
ATOM 745 C CA . ILE A 1 98 ? 3.899 3.054 -4.781 1.00 79.19 98 ILE A CA 1
ATOM 746 C C . ILE A 1 98 ? 2.379 3.255 -4.738 1.00 79.19 98 ILE A C 1
ATOM 748 O O . ILE A 1 98 ? 1.778 3.281 -3.659 1.00 79.19 98 ILE A O 1
ATOM 752 N N . ILE A 1 99 ? 1.745 3.386 -5.904 1.00 79.94 99 ILE A N 1
ATOM 753 C CA . ILE A 1 99 ? 0.297 3.585 -6.016 1.00 79.94 99 ILE A CA 1
ATOM 754 C C . ILE A 1 99 ? -0.443 2.364 -5.469 1.00 79.94 99 ILE A C 1
ATOM 756 O O . ILE A 1 99 ? -1.348 2.514 -4.648 1.00 79.94 99 ILE A O 1
ATOM 760 N N . SER A 1 100 ? -0.029 1.159 -5.861 1.00 82.88 100 SER A N 1
ATOM 761 C CA . SER A 1 100 ? -0.711 -0.073 -5.456 1.00 82.88 100 SER A CA 1
ATOM 762 C C . SER A 1 100 ? -0.595 -0.328 -3.952 1.00 82.88 100 SER A C 1
ATOM 764 O O . SER A 1 100 ? -1.578 -0.705 -3.316 1.00 82.88 100 SER A O 1
ATOM 766 N N . TRP A 1 101 ? 0.564 -0.038 -3.350 1.00 80.56 101 TRP A N 1
ATOM 767 C CA . TRP A 1 101 ? 0.716 -0.055 -1.894 1.00 80.56 101 TRP A CA 1
ATOM 768 C C . TRP A 1 101 ? -0.224 0.951 -1.223 1.00 80.56 101 TRP A C 1
ATOM 770 O O . TRP A 1 101 ? -0.922 0.619 -0.269 1.00 80.56 101 TRP A O 1
ATOM 780 N N . THR A 1 102 ? -0.272 2.187 -1.724 1.00 78.69 102 THR A N 1
ATOM 781 C CA . THR A 1 102 ? -1.097 3.247 -1.127 1.00 78.69 102 THR A CA 1
ATOM 782 C C . THR A 1 102 ? -2.574 2.854 -1.152 1.00 78.69 102 THR A C 1
ATOM 784 O O . THR A 1 102 ? -3.237 2.880 -0.117 1.00 78.69 102 THR A O 1
ATOM 787 N N . ILE A 1 103 ? -3.073 2.394 -2.302 1.00 80.81 103 ILE A N 1
ATOM 788 C CA . ILE A 1 103 ? -4.451 1.913 -2.455 1.00 80.81 103 ILE A CA 1
ATOM 789 C C . ILE A 1 103 ? -4.738 0.761 -1.485 1.00 80.81 103 ILE A C 1
ATOM 791 O O . ILE A 1 103 ? -5.763 0.784 -0.803 1.00 80.81 103 ILE A O 1
ATOM 795 N N . GLY A 1 104 ? -3.826 -0.209 -1.375 1.00 80.88 104 GLY A N 1
ATOM 796 C CA . GLY A 1 104 ? -3.958 -1.331 -0.448 1.00 80.88 104 GLY A CA 1
ATOM 797 C C . GLY A 1 104 ? -4.056 -0.890 1.015 1.00 80.88 104 GLY A C 1
ATOM 798 O O . GLY A 1 104 ? -4.920 -1.374 1.749 1.00 80.88 104 GLY A O 1
ATOM 799 N N . MET A 1 105 ? -3.238 0.087 1.429 1.00 75.94 105 MET A N 1
ATOM 800 C CA . MET A 1 105 ? -3.300 0.632 2.789 1.00 75.94 105 MET A CA 1
ATOM 801 C C . MET A 1 105 ? -4.646 1.273 3.103 1.00 75.94 105 MET A C 1
ATOM 803 O O . MET A 1 105 ? -5.204 1.046 4.178 1.00 75.94 105 MET A O 1
ATOM 807 N N . PHE A 1 106 ? -5.171 2.075 2.176 1.00 75.31 106 PHE A N 1
ATOM 808 C CA . PHE A 1 106 ? -6.461 2.730 2.361 1.00 75.31 106 PHE A CA 1
ATOM 809 C C . PHE A 1 106 ? -7.609 1.721 2.355 1.00 75.31 106 PHE A C 1
ATOM 811 O O . PHE A 1 106 ? -8.474 1.787 3.227 1.00 75.31 106 PHE A O 1
ATOM 818 N N . ALA A 1 107 ? -7.604 0.764 1.425 1.00 79.25 107 ALA A N 1
ATOM 819 C CA . ALA A 1 107 ? -8.665 -0.228 1.298 1.00 79.25 107 ALA A CA 1
ATOM 820 C C . ALA A 1 107 ? -8.831 -1.055 2.583 1.00 79.25 107 ALA A C 1
ATOM 822 O O . ALA A 1 107 ? -9.933 -1.124 3.139 1.00 79.25 107 ALA A O 1
ATOM 823 N N . ASP A 1 108 ? -7.742 -1.625 3.107 1.00 77.25 108 ASP A N 1
ATOM 824 C CA . ASP A 1 108 ? -7.812 -2.438 4.324 1.00 77.25 108 ASP A CA 1
ATOM 825 C C . ASP A 1 108 ? -7.910 -1.607 5.602 1.00 77.25 108 ASP A C 1
ATOM 827 O O . ASP A 1 108 ? -8.563 -2.043 6.554 1.00 77.25 108 ASP A O 1
ATOM 831 N N . GLY A 1 109 ? -7.343 -0.399 5.626 1.00 72.00 109 GLY A N 1
ATOM 832 C CA . GLY A 1 109 ? -7.497 0.528 6.744 1.00 72.00 109 GLY A CA 1
ATOM 833 C C . GLY A 1 109 ? -8.944 0.968 6.942 1.00 72.00 109 GLY A C 1
ATOM 834 O O . GLY A 1 109 ? -9.488 0.860 8.045 1.00 72.00 109 GLY A O 1
ATOM 835 N N . ILE A 1 110 ? -9.615 1.373 5.860 1.00 73.81 110 ILE A N 1
ATOM 836 C CA . ILE A 1 110 ? -11.039 1.732 5.874 1.00 73.81 110 ILE A CA 1
ATOM 837 C C . ILE A 1 110 ? -11.883 0.509 6.247 1.00 73.81 110 ILE A C 1
ATOM 839 O O . ILE A 1 110 ? -12.750 0.593 7.119 1.00 73.81 110 ILE A O 1
ATOM 843 N N . LYS A 1 111 ? -11.606 -0.661 5.657 1.00 79.56 111 LYS A N 1
ATOM 844 C CA . LYS A 1 111 ? -12.327 -1.906 5.965 1.00 79.56 111 LYS A CA 1
ATOM 845 C C . LYS A 1 111 ? -12.159 -2.329 7.426 1.00 79.56 111 LYS A C 1
ATOM 847 O O . LYS A 1 111 ? -13.108 -2.826 8.040 1.00 79.56 111 LYS A O 1
ATOM 852 N N . ALA A 1 112 ? -10.976 -2.139 8.007 1.00 74.88 112 ALA A N 1
ATOM 853 C CA . ALA A 1 112 ? -10.725 -2.375 9.424 1.00 74.88 112 ALA A CA 1
ATOM 854 C C . ALA A 1 112 ? -11.517 -1.401 10.307 1.00 74.88 112 ALA A C 1
ATOM 856 O O . ALA A 1 112 ? -12.169 -1.849 11.252 1.00 74.88 112 ALA A O 1
ATOM 857 N N . GLY A 1 113 ? -11.519 -0.109 9.963 1.00 69.62 113 GLY A N 1
ATOM 858 C CA . GLY A 1 113 ? -12.289 0.924 10.658 1.00 69.62 113 GLY A CA 1
ATOM 859 C C . GLY A 1 113 ? -13.796 0.654 10.643 1.00 69.62 113 GLY A C 1
ATOM 860 O O . GLY A 1 113 ? -14.425 0.617 11.698 1.00 69.62 113 GLY A O 1
ATOM 861 N N . ILE A 1 114 ? -14.373 0.352 9.475 1.00 74.06 114 ILE A N 1
ATOM 862 C CA . ILE A 1 114 ? -15.806 0.036 9.333 1.00 74.06 114 ILE A CA 1
ATOM 863 C C . ILE A 1 114 ? -16.187 -1.208 10.144 1.00 74.06 114 ILE A C 1
ATOM 865 O O . ILE A 1 114 ? -17.217 -1.216 10.816 1.00 74.06 114 ILE A O 1
ATOM 869 N N . ASN A 1 115 ? -15.374 -2.268 10.106 1.00 76.56 115 ASN A N 1
ATOM 870 C CA . ASN A 1 115 ? -15.648 -3.485 10.878 1.00 76.56 115 ASN A CA 1
ATOM 871 C C . ASN A 1 115 ? -15.599 -3.245 12.390 1.00 76.56 115 ASN A C 1
ATOM 873 O O . ASN A 1 115 ? -16.336 -3.889 13.134 1.00 76.56 115 ASN A O 1
ATOM 877 N N . LEU A 1 116 ? -14.743 -2.329 12.844 1.00 68.88 116 LEU A N 1
ATOM 878 C CA . LEU A 1 116 ? -14.710 -1.919 14.241 1.00 68.88 116 LEU A CA 1
ATOM 879 C C . LEU A 1 116 ? -15.950 -1.116 14.610 1.00 68.88 116 LEU A C 1
ATOM 881 O O . LEU A 1 116 ? -16.615 -1.488 15.571 1.00 68.88 116 LEU A O 1
ATOM 885 N N . LEU A 1 117 ? -16.326 -0.112 13.816 1.00 67.25 117 LEU A N 1
ATOM 886 C CA . LEU A 1 117 ? -17.565 0.640 14.034 1.00 67.25 117 LEU A CA 1
ATOM 887 C C . LEU A 1 117 ? -18.774 -0.308 14.110 1.00 67.25 117 LEU A C 1
ATOM 889 O O . LEU A 1 117 ? -19.508 -0.293 15.091 1.00 67.25 117 LEU A O 1
ATOM 893 N N . LYS A 1 118 ? -18.917 -1.248 13.169 1.00 72.56 118 LYS A N 1
ATOM 894 C CA . LYS A 1 118 ? -19.997 -2.254 13.208 1.00 72.56 118 LYS A CA 1
ATOM 895 C C . LYS A 1 118 ? -20.008 -3.121 14.472 1.00 72.56 118 LYS A C 1
ATOM 897 O O . LYS A 1 118 ? -21.073 -3.592 14.852 1.00 72.56 118 LYS A O 1
ATOM 902 N N . LYS A 1 119 ? -18.850 -3.378 15.088 1.00 70.25 119 LYS A N 1
ATOM 903 C CA . LYS A 1 119 ? -18.742 -4.195 16.306 1.00 70.25 119 LYS A CA 1
ATOM 904 C C . LYS A 1 119 ? -19.118 -3.420 17.574 1.00 70.25 119 LYS A C 1
ATOM 906 O O . LYS A 1 119 ? -19.541 -4.048 18.532 1.00 70.25 119 LYS A O 1
ATOM 911 N N . TYR A 1 120 ? -18.927 -2.101 17.589 1.00 63.03 120 TYR A N 1
ATOM 912 C CA . TYR A 1 120 ? -19.217 -1.252 18.752 1.00 63.03 120 TYR A CA 1
ATOM 913 C C . TYR A 1 120 ? -20.602 -0.591 18.705 1.00 63.03 120 TYR A C 1
ATOM 915 O O . TYR A 1 120 ? -21.109 -0.208 19.751 1.00 63.03 120 TYR A O 1
ATOM 923 N N . TYR A 1 121 ? -21.206 -0.467 17.519 1.00 58.94 121 TYR A N 1
ATOM 924 C CA . TYR A 1 121 ? -22.541 0.113 17.314 1.00 58.94 121 TYR A CA 1
ATOM 925 C C . TYR A 1 121 ? -23.666 -0.940 17.154 1.00 58.94 121 TYR A C 1
ATOM 927 O O . TYR A 1 121 ? -24.765 -0.594 16.727 1.00 58.94 121 TYR A O 1
ATOM 935 N N . ARG A 1 122 ? -23.401 -2.218 17.458 1.00 53.69 122 ARG A N 1
ATOM 936 C CA . ARG A 1 122 ? -24.407 -3.287 17.610 1.00 53.69 122 ARG A CA 1
ATOM 937 C C . ARG A 1 122 ? -24.505 -3.672 19.075 1.00 53.69 122 ARG A C 1
ATOM 939 O O . ARG A 1 122 ? -25.636 -3.977 19.498 1.00 53.69 122 ARG A O 1
#

Mean predicted aligned error: 10.64 Å

Secondary structure (DSSP, 8-state):
-HHHHHHHHHHHHHHHHHHHHHHHHHHHHHHHHTT-S-HHHHHHHHHHHHHHHHHHHHHHHHHHHHHHHHHHHHS---TTSTTTSHHHHHHHHHHHHHHHHHHHHHHHHHHHHHHHHHHH--